Protein AF-A0A3D5DHG7-F1 (afdb_monomer_lite)

Sequence (143 aa):
MRRILDLNFSIIWFKSIFGIFLGLSGCVGVAPGITPITGFELERYLGKWYEIARLDHSFERGLENVTAEYSLRSDGGVTVVNKGYSRRDDDWKMVEGKAYFVSDENVAHLKVSFFGPFYGSYVIFELEQKGYDYAFVTSHKKS

pLDDT: mean 81.4, std 18.53, range [38.34, 98.25]

Structure (mmCIF, N/CA/C/O backbone):
data_AF-A0A3D5DHG7-F1
#
_entry.id   AF-A0A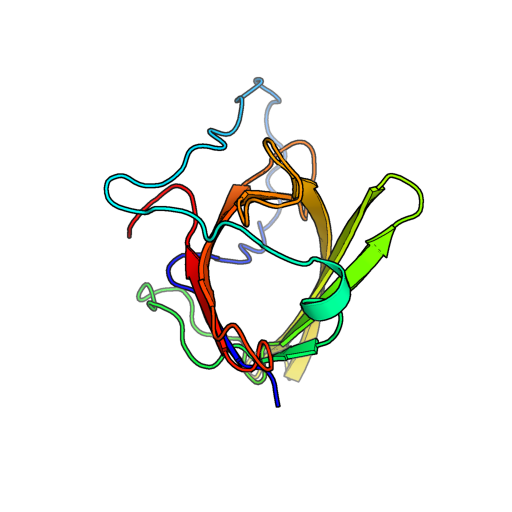3D5DHG7-F1
#
loop_
_atom_site.group_PDB
_atom_site.id
_atom_site.type_symbol
_atom_site.label_atom_id
_atom_site.label_alt_id
_atom_site.label_comp_id
_atom_site.label_asym_id
_atom_site.label_entity_id
_atom_site.label_seq_id
_atom_site.pdbx_PDB_ins_code
_atom_site.Cartn_x
_atom_site.Cartn_y
_atom_site.Cartn_z
_atom_site.occupancy
_atom_site.B_iso_or_equiv
_atom_site.auth_seq_id
_atom_site.auth_comp_id
_atom_site.auth_asym_id
_atom_site.auth_atom_id
_atom_site.pdbx_PDB_model_num
ATOM 1 N N . MET A 1 1 ? -12.334 -4.687 -11.237 1.00 75.12 1 MET A N 1
ATOM 2 C CA . MET A 1 1 ? -10.855 -4.549 -11.298 1.00 75.12 1 MET A CA 1
ATOM 3 C C . MET A 1 1 ? -10.495 -3.413 -10.369 1.00 75.12 1 MET A C 1
ATOM 5 O O . MET A 1 1 ? -11.015 -2.326 -10.596 1.00 75.12 1 MET A O 1
ATOM 9 N N . ARG A 1 2 ? -9.650 -3.672 -9.364 1.00 88.81 2 ARG A N 1
ATOM 10 C CA . ARG A 1 2 ? -9.343 -2.725 -8.284 1.00 88.81 2 ARG A CA 1
ATOM 11 C C . ARG A 1 2 ? -8.219 -1.765 -8.660 1.00 88.81 2 ARG A C 1
ATOM 13 O O . ARG A 1 2 ? -7.262 -2.175 -9.323 1.00 88.81 2 ARG A O 1
ATOM 20 N N . ARG A 1 3 ? -8.346 -0.495 -8.278 1.00 89.38 3 ARG A N 1
ATOM 21 C CA . ARG A 1 3 ? -7.505 0.609 -8.768 1.00 89.38 3 ARG A CA 1
ATOM 22 C C . ARG A 1 3 ? -7.024 1.499 -7.632 1.00 89.38 3 ARG A C 1
ATOM 24 O O . ARG A 1 3 ? -7.825 1.911 -6.805 1.00 89.38 3 ARG A O 1
ATOM 31 N N . ILE A 1 4 ? -5.742 1.826 -7.617 1.00 87.50 4 ILE A N 1
ATOM 32 C CA . ILE A 1 4 ? -5.162 2.747 -6.642 1.00 87.50 4 ILE A CA 1
ATOM 33 C C . ILE A 1 4 ? -4.647 4.004 -7.344 1.00 87.50 4 ILE A C 1
ATOM 35 O O . ILE A 1 4 ? -4.047 3.935 -8.422 1.00 87.50 4 ILE A O 1
ATOM 39 N N . LEU A 1 5 ? -4.930 5.152 -6.737 1.00 80.81 5 LEU A N 1
ATOM 40 C CA . LEU A 1 5 ? -4.324 6.439 -7.053 1.00 80.81 5 LEU A CA 1
ATOM 41 C C . LEU A 1 5 ? -3.385 6.787 -5.903 1.00 80.81 5 LEU A C 1
ATOM 43 O O . LEU A 1 5 ? -3.843 7.079 -4.796 1.00 80.81 5 LEU A O 1
ATOM 47 N N . ASP A 1 6 ? -2.082 6.696 -6.156 1.00 70.25 6 ASP A N 1
ATOM 48 C CA . ASP A 1 6 ? -1.064 6.909 -5.133 1.00 70.25 6 ASP A CA 1
ATOM 49 C C . ASP A 1 6 ? -0.444 8.296 -5.279 1.00 70.25 6 ASP A C 1
ATOM 51 O O . ASP A 1 6 ? 0.191 8.620 -6.279 1.00 70.25 6 ASP A O 1
ATOM 55 N N . LEU A 1 7 ? -0.646 9.150 -4.282 1.00 54.62 7 LEU A N 1
ATOM 56 C CA . LEU A 1 7 ? -0.202 10.533 -4.363 1.00 54.62 7 LEU A CA 1
ATOM 57 C C . LEU A 1 7 ? 1.280 10.721 -4.024 1.00 54.62 7 LEU A C 1
ATOM 59 O O . LEU A 1 7 ? 1.791 11.792 -4.325 1.00 54.62 7 LEU A O 1
ATOM 63 N N . ASN A 1 8 ? 1.972 9.765 -3.383 1.00 53.59 8 ASN A N 1
ATOM 64 C CA . ASN A 1 8 ? 3.303 10.037 -2.806 1.00 53.59 8 ASN A CA 1
ATOM 65 C C . ASN A 1 8 ? 4.229 8.815 -2.603 1.00 53.59 8 ASN A C 1
ATOM 67 O O . ASN A 1 8 ? 5.223 8.928 -1.875 1.00 53.59 8 ASN A O 1
ATOM 71 N N . PHE A 1 9 ? 3.936 7.642 -3.165 1.00 48.91 9 PHE A N 1
ATOM 72 C CA . PHE A 1 9 ? 4.722 6.434 -2.897 1.00 48.91 9 PHE A CA 1
ATOM 73 C C . PHE A 1 9 ? 5.769 6.143 -3.978 1.00 48.91 9 PHE A C 1
ATOM 75 O O . PHE A 1 9 ? 5.528 5.455 -4.966 1.00 48.91 9 PHE A O 1
ATOM 82 N N . SER A 1 10 ? 6.980 6.655 -3.765 1.00 44.59 10 SER A N 1
ATOM 83 C CA . SER A 1 10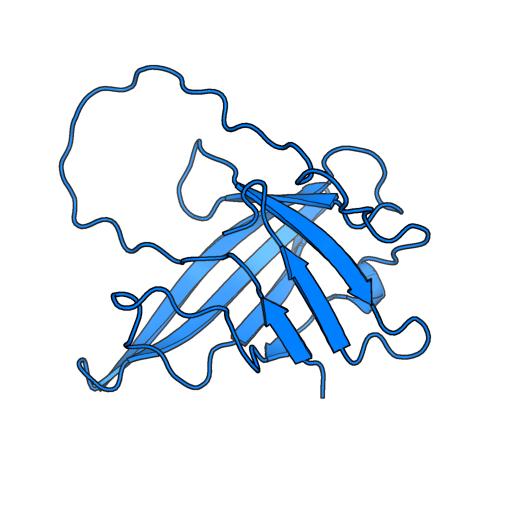 ? 8.122 6.361 -4.631 1.00 44.59 10 SER A CA 1
ATOM 84 C C . SER A 1 10 ? 8.849 5.098 -4.162 1.00 44.59 10 SER A C 1
ATOM 86 O O . SER A 1 10 ? 9.399 5.051 -3.057 1.00 44.59 10 SER A O 1
ATOM 88 N N . ILE A 1 11 ? 8.886 4.060 -5.007 1.00 50.00 11 ILE A N 1
ATOM 89 C CA . ILE A 1 11 ? 9.798 2.918 -4.837 1.00 50.00 11 ILE A CA 1
ATOM 90 C C . ILE A 1 11 ? 11.188 3.392 -5.275 1.00 50.00 11 ILE A C 1
ATOM 92 O O . ILE A 1 11 ? 11.613 3.199 -6.416 1.00 50.00 11 ILE A O 1
ATOM 96 N N . ILE A 1 12 ? 11.895 4.067 -4.370 1.00 45.44 12 ILE A N 1
ATOM 97 C CA . ILE A 1 12 ? 13.263 4.519 -4.618 1.00 45.44 12 ILE A CA 1
ATOM 98 C C . ILE A 1 12 ? 14.181 3.294 -4.559 1.00 45.44 12 ILE A C 1
ATOM 100 O O . ILE A 1 12 ? 14.506 2.787 -3.485 1.00 45.44 12 ILE A O 1
ATOM 104 N N . TRP A 1 13 ? 14.635 2.825 -5.721 1.00 49.34 13 TRP A N 1
ATOM 105 C CA . TRP A 1 13 ? 15.738 1.870 -5.816 1.00 49.34 13 TRP A CA 1
ATOM 106 C C . TRP A 1 13 ? 17.036 2.584 -5.431 1.00 49.34 13 TRP A C 1
ATOM 108 O O . TRP A 1 13 ? 17.681 3.223 -6.265 1.00 49.34 13 TRP A O 1
ATOM 118 N N . PHE A 1 14 ? 17.408 2.527 -4.152 1.00 43.91 14 PHE A N 1
ATOM 119 C CA . PHE A 1 14 ? 18.671 3.090 -3.682 1.00 43.91 14 PHE A CA 1
ATOM 120 C C . PHE A 1 14 ? 19.834 2.362 -4.374 1.00 43.91 14 PHE A C 1
ATOM 122 O O . PHE A 1 14 ? 20.074 1.179 -4.139 1.00 43.91 14 PHE A O 1
ATOM 129 N N . LYS A 1 15 ? 20.576 3.068 -5.236 1.00 38.34 15 LYS A N 1
ATOM 130 C CA . LYS A 1 15 ? 21.907 2.618 -5.656 1.00 38.34 15 LYS A CA 1
ATOM 131 C C . LYS A 1 15 ? 22.799 2.656 -4.415 1.00 38.34 15 LYS A C 1
ATOM 133 O O . LYS A 1 15 ? 22.970 3.719 -3.825 1.00 38.34 15 LYS A O 1
ATOM 138 N N . SER A 1 16 ? 23.305 1.496 -4.002 1.00 43.78 16 SER A N 1
ATOM 139 C CA . SER A 1 16 ? 24.123 1.302 -2.803 1.00 43.78 16 SER A CA 1
ATOM 140 C C . SER A 1 16 ? 25.184 2.385 -2.609 1.00 43.78 16 SER A C 1
ATOM 142 O O . SER A 1 16 ? 26.103 2.492 -3.416 1.00 43.78 16 SER A O 1
ATOM 144 N N . ILE A 1 17 ? 25.116 3.097 -1.483 1.00 47.50 17 ILE A N 1
ATOM 145 C CA . ILE A 1 17 ? 26.294 3.651 -0.812 1.00 47.50 17 ILE A CA 1
ATOM 146 C C . ILE A 1 17 ? 26.157 3.310 0.674 1.00 47.50 17 ILE A C 1
ATOM 148 O O . ILE A 1 17 ? 25.214 3.713 1.349 1.00 47.50 17 ILE A O 1
ATOM 152 N N . PHE A 1 18 ? 27.091 2.487 1.143 1.00 50.25 18 PHE A N 1
ATOM 153 C CA . PHE A 1 18 ? 27.235 2.024 2.517 1.00 50.25 18 PHE A CA 1
ATOM 154 C C . PHE A 1 18 ? 27.673 3.207 3.396 1.00 50.25 18 PHE A C 1
ATOM 156 O O . PHE A 1 18 ? 28.733 3.780 3.148 1.00 50.25 18 PHE A O 1
ATOM 163 N N . GLY A 1 19 ? 26.885 3.602 4.402 1.00 45.34 19 GLY A N 1
ATOM 164 C CA . GLY A 1 19 ? 27.267 4.733 5.253 1.00 45.34 19 GLY A CA 1
ATOM 165 C C . GLY A 1 19 ? 26.331 5.027 6.423 1.00 45.34 19 GLY A C 1
ATOM 166 O O . GLY A 1 19 ? 25.323 5.693 6.251 1.00 45.34 19 GLY A O 1
ATOM 167 N N . ILE A 1 20 ? 26.759 4.578 7.608 1.00 44.28 20 ILE A N 1
ATOM 168 C CA . ILE A 1 20 ? 26.440 5.066 8.963 1.00 44.28 20 ILE A CA 1
ATOM 169 C C . ILE A 1 20 ? 24.964 5.001 9.405 1.00 44.28 20 ILE A C 1
ATOM 171 O O . ILE A 1 20 ? 24.106 5.806 9.057 1.00 44.28 20 ILE A O 1
ATOM 175 N N . PHE A 1 21 ? 24.724 4.038 10.297 1.00 49.19 21 PHE A N 1
ATOM 176 C CA . PHE A 1 21 ? 23.496 3.821 11.053 1.00 49.19 21 PHE A CA 1
ATOM 177 C C . PHE A 1 21 ? 23.398 4.859 12.186 1.00 49.19 21 PHE A C 1
ATOM 179 O O . PHE A 1 21 ? 24.004 4.704 13.244 1.00 49.19 21 PHE A O 1
ATOM 186 N N . LEU A 1 22 ? 22.637 5.929 11.963 1.00 43.50 22 LEU A N 1
ATOM 187 C CA . LEU A 1 22 ? 22.120 6.805 13.015 1.00 43.50 22 LEU A CA 1
ATOM 188 C C . LEU A 1 22 ? 20.598 6.669 12.995 1.00 43.50 22 LEU A C 1
ATOM 190 O O . LEU A 1 22 ? 19.962 6.894 11.967 1.00 43.50 22 LEU A O 1
ATOM 194 N N . GLY A 1 23 ? 20.038 6.208 14.116 1.00 50.28 23 GLY A N 1
ATOM 195 C CA . GLY A 1 23 ? 18.621 5.896 14.268 1.00 50.28 23 GLY A CA 1
ATOM 196 C C . GLY A 1 23 ? 17.738 7.100 13.960 1.00 50.28 23 GLY A C 1
ATOM 197 O O . GLY A 1 23 ? 17.604 8.008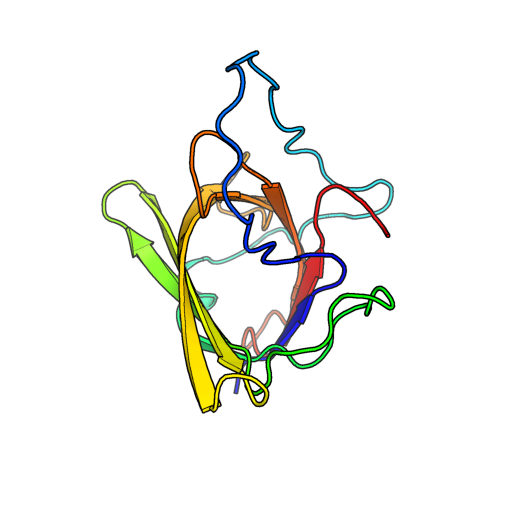 14.775 1.00 50.28 23 GLY A O 1
ATOM 198 N N . LEU A 1 24 ? 17.120 7.084 12.782 1.00 43.22 24 LEU A N 1
ATOM 199 C CA . LEU A 1 24 ? 16.061 8.004 12.402 1.00 43.22 24 LEU A CA 1
ATOM 200 C C . LEU A 1 24 ? 14.740 7.255 12.549 1.00 43.22 24 LEU A C 1
ATOM 202 O O . LEU A 1 24 ? 14.390 6.414 11.720 1.00 43.22 24 LEU A O 1
ATOM 206 N N . SER A 1 25 ? 14.014 7.550 13.626 1.00 45.56 25 SER A N 1
ATOM 207 C CA . SER A 1 25 ? 12.603 7.195 13.744 1.00 45.56 25 SER A CA 1
ATOM 208 C C . SER A 1 25 ? 11.859 7.806 12.556 1.00 45.56 25 SER A C 1
ATOM 210 O O . SER A 1 25 ? 11.701 9.023 12.474 1.00 45.56 25 SER A O 1
ATOM 212 N N . GLY A 1 26 ? 11.438 6.969 11.605 1.00 55.38 26 GLY A N 1
ATOM 213 C CA . GLY A 1 26 ? 10.572 7.396 10.511 1.00 55.38 26 GLY A CA 1
ATOM 214 C C . GLY A 1 26 ? 9.265 7.941 11.084 1.00 55.38 26 GLY A C 1
ATOM 215 O O . GLY A 1 26 ? 8.624 7.283 11.902 1.00 55.38 26 GLY A O 1
ATOM 216 N N . CYS A 1 27 ? 8.882 9.158 10.697 1.00 63.59 27 CYS A N 1
ATOM 217 C CA . CYS A 1 27 ? 7.617 9.740 11.125 1.00 63.59 27 CYS A CA 1
ATOM 218 C C . CYS A 1 27 ? 6.461 8.999 10.435 1.00 63.59 27 CYS A C 1
ATOM 220 O O . CYS A 1 27 ? 6.204 9.192 9.247 1.00 63.59 27 CYS A O 1
ATOM 222 N N . VAL A 1 28 ? 5.761 8.145 11.182 1.00 76.06 28 VAL A N 1
ATOM 223 C CA . VAL A 1 28 ? 4.563 7.420 10.727 1.00 76.06 28 VAL A CA 1
ATOM 224 C C . VAL A 1 28 ? 3.302 8.263 10.986 1.00 76.06 28 VAL A C 1
ATOM 226 O O . VAL A 1 28 ? 2.300 7.795 11.518 1.00 76.06 28 VAL A O 1
ATOM 229 N N . GLY A 1 29 ? 3.363 9.559 10.680 1.00 79.81 29 GLY A N 1
ATOM 230 C CA . GLY A 1 29 ? 2.232 10.468 10.858 1.00 79.81 29 GLY A CA 1
ATOM 231 C C . GLY A 1 29 ? 1.291 10.467 9.653 1.00 79.81 29 GLY A C 1
ATOM 232 O O . GLY A 1 29 ? 1.664 10.065 8.547 1.00 79.81 29 GLY A O 1
ATOM 233 N N . VAL A 1 30 ? 0.091 11.003 9.843 1.00 82.81 30 VAL A N 1
ATOM 234 C CA . VAL A 1 30 ? -0.827 11.347 8.748 1.00 82.81 30 VAL A CA 1
ATOM 235 C C . VAL A 1 30 ? -0.500 12.759 8.250 1.00 82.81 30 VAL A C 1
ATOM 237 O O . VAL A 1 30 ? -0.126 13.623 9.044 1.00 82.81 30 VAL A O 1
ATOM 240 N N . ALA A 1 31 ? -0.593 12.998 6.941 1.00 82.00 31 ALA A N 1
ATOM 241 C CA . ALA A 1 31 ? -0.370 14.328 6.379 1.00 82.00 31 ALA A CA 1
ATOM 242 C C . ALA A 1 31 ? -1.449 15.329 6.866 1.00 82.00 31 ALA A C 1
ATOM 244 O O . ALA A 1 31 ? -2.613 14.946 7.012 1.00 82.00 31 ALA A O 1
ATOM 245 N N . PRO A 1 32 ? -1.118 16.617 7.091 1.00 81.75 32 PRO A N 1
ATOM 246 C CA . PRO A 1 32 ? -2.099 17.613 7.519 1.00 81.75 32 PRO A CA 1
ATOM 247 C C . PRO A 1 32 ? -3.298 17.716 6.564 1.00 81.75 32 PRO A C 1
ATOM 249 O O . PRO A 1 32 ? -3.131 17.847 5.349 1.00 81.75 32 PRO A O 1
ATOM 252 N N . GLY A 1 33 ? -4.509 17.686 7.126 1.00 85.88 33 GLY A N 1
ATOM 253 C CA . GLY A 1 33 ? -5.761 17.755 6.364 1.00 85.88 33 GLY A CA 1
ATOM 254 C C . GLY A 1 33 ? -6.185 16.443 5.696 1.00 85.88 33 GLY A C 1
ATOM 255 O O . GLY A 1 33 ? -7.137 16.456 4.925 1.00 85.88 33 GLY A O 1
ATOM 256 N N . ILE A 1 34 ? -5.498 15.331 5.977 1.00 89.38 34 ILE A N 1
ATOM 257 C CA . ILE A 1 34 ? -5.899 13.988 5.551 1.00 89.38 34 ILE A CA 1
ATOM 258 C C . ILE A 1 34 ? -6.506 13.239 6.738 1.00 89.38 34 ILE A C 1
ATOM 260 O O . ILE A 1 34 ? -5.974 13.275 7.849 1.00 89.38 34 ILE A O 1
ATOM 264 N N . THR A 1 35 ? -7.608 12.535 6.493 1.00 93.19 35 THR A N 1
ATOM 265 C CA . THR A 1 35 ? -8.253 11.654 7.469 1.00 93.19 35 THR A CA 1
ATOM 266 C C . THR A 1 35 ? -8.281 10.237 6.900 1.00 93.19 35 THR A C 1
ATOM 268 O O . THR A 1 35 ? -8.821 10.054 5.811 1.00 93.19 35 THR A O 1
ATOM 271 N N . PRO A 1 36 ? -7.691 9.241 7.585 1.00 95.00 36 PRO A N 1
ATOM 272 C CA . PRO A 1 36 ? -7.785 7.854 7.149 1.00 95.00 36 PRO A CA 1
ATOM 273 C C . PRO A 1 36 ? -9.234 7.360 7.186 1.00 95.00 36 PRO A C 1
ATOM 275 O O . PRO A 1 36 ? -10.016 7.764 8.050 1.00 95.00 36 PRO A O 1
ATOM 278 N N . ILE A 1 37 ? -9.575 6.442 6.285 1.00 96.56 37 ILE A N 1
ATOM 279 C CA . ILE A 1 37 ? -10.868 5.756 6.303 1.00 96.56 37 ILE A CA 1
ATOM 280 C C . ILE A 1 37 ? -11.020 4.959 7.605 1.00 96.56 37 ILE A C 1
ATOM 282 O O . ILE A 1 37 ? -10.101 4.260 8.027 1.00 96.56 37 ILE A O 1
ATOM 286 N N . THR A 1 38 ? -12.198 5.060 8.220 1.00 96.19 38 THR A N 1
ATOM 287 C CA . THR A 1 38 ? -12.625 4.234 9.360 1.00 96.19 38 THR A CA 1
ATOM 288 C C . THR A 1 38 ? -13.625 3.177 8.887 1.00 96.19 38 THR A C 1
ATOM 290 O O . THR A 1 38 ? -14.238 3.341 7.831 1.00 96.19 38 THR A O 1
ATOM 293 N N . GLY A 1 39 ? -13.779 2.085 9.641 1.00 95.62 39 GLY A N 1
ATOM 294 C CA . GLY A 1 39 ? -14.558 0.926 9.186 1.00 95.62 39 GLY A CA 1
ATOM 295 C C . GLY A 1 39 ? -13.863 0.153 8.061 1.00 95.62 39 GLY A C 1
ATOM 296 O O . GLY A 1 39 ? -14.521 -0.468 7.232 1.00 95.62 39 GLY A O 1
ATOM 297 N N . PHE A 1 40 ? -12.533 0.237 8.002 1.00 97.31 40 PHE A N 1
ATOM 298 C CA . PHE A 1 40 ? -11.715 -0.494 7.049 1.00 97.31 40 PHE A CA 1
ATOM 299 C C . PHE A 1 40 ? -11.754 -1.998 7.336 1.00 97.31 40 PHE A C 1
ATOM 301 O O . PHE A 1 40 ? -11.606 -2.430 8.476 1.00 97.31 40 PHE A O 1
ATOM 308 N N . GLU A 1 41 ? -11.923 -2.795 6.286 1.00 97.12 41 GLU A N 1
ATOM 309 C CA . GLU A 1 41 ? -11.947 -4.252 6.354 1.00 97.12 41 GLU A CA 1
ATOM 310 C C . GLU A 1 41 ? -10.780 -4.812 5.538 1.00 97.12 41 GLU A C 1
ATOM 312 O O . GLU A 1 41 ? -10.856 -4.913 4.309 1.00 97.12 41 GLU A O 1
ATOM 317 N N . LEU A 1 42 ? -9.691 -5.190 6.219 1.00 96.50 42 LEU A N 1
ATOM 318 C CA . LEU A 1 42 ? -8.460 -5.645 5.566 1.00 96.50 42 LEU A CA 1
ATOM 319 C C . LEU A 1 42 ? -8.707 -6.772 4.556 1.00 96.50 42 LEU A C 1
ATOM 321 O O . LEU A 1 42 ? -8.214 -6.699 3.433 1.00 96.50 42 LEU A O 1
ATOM 325 N N . GLU A 1 43 ? -9.500 -7.777 4.927 1.00 96.38 43 GLU A N 1
ATOM 326 C CA . GLU A 1 43 ? -9.815 -8.938 4.081 1.00 96.38 43 GLU A CA 1
ATOM 327 C C . GLU A 1 43 ? -10.380 -8.535 2.712 1.00 96.38 43 GLU A C 1
ATOM 329 O O . GLU A 1 43 ? -10.063 -9.133 1.684 1.00 96.38 43 GLU A O 1
ATOM 334 N N . ARG A 1 44 ? -11.177 -7.461 2.672 1.00 97.38 44 ARG A N 1
ATOM 335 C CA . ARG A 1 44 ? -11.766 -6.937 1.434 1.00 97.38 44 ARG A CA 1
ATOM 336 C C . ARG A 1 44 ? -10.772 -6.131 0.608 1.00 97.38 44 ARG A C 1
ATOM 338 O O . ARG A 1 44 ? -11.039 -5.902 -0.571 1.00 97.38 44 ARG A O 1
ATOM 345 N N . TYR A 1 45 ? -9.669 -5.688 1.206 1.00 97.19 45 TYR A N 1
ATOM 346 C CA . TYR A 1 45 ? -8.591 -4.939 0.561 1.00 97.19 45 TYR A CA 1
ATOM 347 C C . TYR A 1 45 ? -7.474 -5.841 0.014 1.00 97.19 45 TYR A C 1
ATOM 349 O O . TYR A 1 45 ? -6.698 -5.401 -0.837 1.00 97.19 45 TYR A O 1
ATOM 357 N N . LEU A 1 46 ? -7.397 -7.101 0.457 1.00 97.44 46 LEU A N 1
ATOM 358 C CA . LEU A 1 46 ? -6.418 -8.070 -0.034 1.00 97.44 46 LEU A CA 1
ATOM 359 C C . LEU A 1 46 ? -6.534 -8.316 -1.549 1.00 97.44 46 LEU A C 1
ATOM 361 O O . LEU A 1 46 ? -7.560 -8.074 -2.192 1.00 97.44 46 LEU A O 1
ATOM 365 N N . GLY A 1 47 ? -5.454 -8.844 -2.122 1.00 97.69 47 GLY A N 1
ATOM 366 C CA . GLY A 1 47 ? -5.333 -9.131 -3.544 1.00 97.69 47 GLY A CA 1
ATOM 367 C C . GLY A 1 47 ? -4.676 -7.999 -4.329 1.00 97.69 47 GLY A C 1
ATOM 368 O O . GLY A 1 47 ? -3.911 -7.197 -3.793 1.00 97.69 47 GLY A O 1
ATOM 369 N N . LYS A 1 48 ? -4.926 -7.984 -5.640 1.00 97.12 48 LYS A N 1
ATOM 370 C CA . LYS A 1 48 ? -4.188 -7.166 -6.607 1.00 97.12 48 LYS A CA 1
ATOM 371 C C . LYS A 1 48 ? -4.874 -5.840 -6.911 1.00 97.12 48 LYS A C 1
ATOM 373 O O . LYS A 1 48 ? -6.032 -5.809 -7.330 1.00 97.12 48 LYS A O 1
ATOM 378 N N . TRP A 1 49 ? -4.095 -4.773 -6.810 1.00 96.44 49 TRP A N 1
ATOM 379 C CA . TRP A 1 49 ? -4.452 -3.406 -7.152 1.00 96.44 49 TRP A CA 1
ATOM 380 C C . TRP A 1 49 ? -3.576 -2.904 -8.290 1.00 96.44 49 TRP A C 1
ATOM 382 O O . TRP A 1 49 ? -2.379 -3.186 -8.338 1.00 96.44 49 TRP A O 1
ATOM 392 N N . TYR A 1 50 ? -4.182 -2.160 -9.208 1.00 93.06 50 TYR A N 1
ATOM 393 C CA . TYR A 1 50 ? -3.485 -1.535 -10.327 1.00 93.06 50 TYR A CA 1
ATOM 394 C C . TYR A 1 50 ? -3.301 -0.052 -10.051 1.00 93.06 50 TYR A C 1
ATOM 396 O O . TYR A 1 50 ? -4.277 0.639 -9.755 1.00 93.06 50 TYR A O 1
ATOM 404 N N . GLU A 1 51 ? -2.072 0.432 -10.172 1.00 89.25 51 GLU A N 1
ATOM 405 C CA . GLU A 1 51 ? -1.777 1.857 -10.061 1.00 89.25 51 GLU A CA 1
ATOM 406 C C . GLU A 1 51 ? -2.235 2.557 -11.343 1.00 89.25 51 GLU A C 1
ATOM 408 O O . GLU A 1 51 ? -1.772 2.239 -12.439 1.00 89.25 51 GLU A O 1
ATOM 413 N N . ILE A 1 52 ? -3.203 3.466 -11.218 1.00 85.12 52 ILE A N 1
ATOM 414 C CA . ILE A 1 52 ? -3.794 4.159 -12.373 1.00 85.12 52 ILE A CA 1
ATOM 415 C C . ILE A 1 52 ? -3.155 5.523 -12.600 1.00 85.12 52 ILE A C 1
ATOM 417 O O . ILE A 1 52 ? -3.038 5.958 -13.744 1.00 85.12 52 ILE A O 1
ATOM 421 N N . ALA A 1 53 ? -2.740 6.195 -11.530 1.00 75.12 53 ALA A N 1
ATOM 422 C CA . ALA A 1 53 ? -1.953 7.412 -11.619 1.00 75.12 53 ALA A CA 1
ATOM 423 C C . ALA A 1 53 ? -1.186 7.652 -10.321 1.00 75.12 53 ALA A C 1
ATOM 425 O O . ALA A 1 53 ? -1.585 7.194 -9.245 1.00 75.12 53 ALA A O 1
ATOM 426 N N . ARG A 1 54 ? -0.130 8.447 -10.463 1.00 73.31 54 ARG A N 1
ATOM 427 C CA . ARG A 1 54 ? 0.650 9.025 -9.378 1.00 73.31 54 ARG A CA 1
ATOM 428 C C . ARG A 1 54 ? 0.940 10.489 -9.667 1.00 73.31 54 ARG A C 1
ATOM 430 O O . ARG A 1 54 ? 0.975 10.887 -10.834 1.00 73.31 54 ARG A O 1
ATOM 437 N N . LEU A 1 55 ? 1.138 11.292 -8.624 1.00 62.78 55 LEU A N 1
ATOM 438 C CA . LEU A 1 55 ? 1.669 12.644 -8.794 1.00 62.78 55 LEU A CA 1
ATOM 439 C C . LEU A 1 55 ? 3.149 12.519 -9.173 1.00 62.78 55 LEU A C 1
ATOM 441 O O . LEU A 1 55 ? 4.008 12.321 -8.321 1.00 62.78 55 LEU A O 1
ATOM 445 N N . ASP A 1 56 ? 3.423 12.556 -10.478 1.00 53.78 56 ASP A N 1
ATOM 446 C CA . ASP A 1 56 ? 4.773 12.457 -11.028 1.00 53.78 56 ASP A CA 1
ATOM 447 C C . ASP A 1 56 ? 5.635 13.628 -10.528 1.00 53.78 56 ASP A C 1
ATOM 449 O O . ASP A 1 56 ? 5.438 14.782 -10.921 1.00 53.78 56 ASP A O 1
ATOM 453 N N . HIS A 1 57 ? 6.677 13.326 -9.751 1.00 52.06 57 HIS A N 1
ATOM 454 C CA . HIS A 1 57 ? 7.850 14.194 -9.726 1.00 52.06 57 HIS A CA 1
ATOM 455 C C . HIS A 1 57 ? 8.628 13.977 -11.021 1.00 52.06 57 HIS A C 1
ATOM 457 O O . HIS A 1 57 ? 8.797 12.854 -11.497 1.00 52.06 57 HIS A O 1
ATOM 463 N N . SER A 1 58 ? 9.140 15.060 -11.605 1.00 42.31 58 SER A N 1
ATOM 464 C CA . SER A 1 58 ? 9.748 15.121 -12.947 1.00 42.31 58 SER A CA 1
ATOM 465 C C . SER A 1 58 ? 10.942 14.174 -13.199 1.00 42.31 58 SER A C 1
ATOM 467 O O . SER A 1 58 ? 11.423 14.078 -14.333 1.00 42.31 58 SER A O 1
ATOM 469 N N . PHE A 1 59 ? 11.379 13.427 -12.180 1.00 42.84 59 PHE A N 1
ATOM 470 C CA . PHE A 1 59 ? 12.493 12.482 -12.192 1.00 42.84 59 PHE A CA 1
ATOM 471 C C . PHE A 1 59 ? 12.082 10.992 -12.110 1.00 42.84 59 PHE A C 1
ATOM 473 O O . PHE A 1 59 ? 12.954 10.133 -12.216 1.00 42.84 59 PHE A O 1
ATOM 480 N N . GLU A 1 60 ? 10.793 10.648 -11.976 1.00 47.19 60 GLU A N 1
ATOM 481 C CA . GLU A 1 60 ? 10.335 9.293 -11.583 1.00 47.19 60 GLU A CA 1
ATOM 482 C C . GLU A 1 60 ? 9.766 8.422 -12.722 1.00 47.19 60 GLU A C 1
ATOM 484 O O . GLU A 1 60 ? 8.982 7.493 -12.511 1.00 47.19 60 GLU A O 1
ATOM 489 N N . ARG A 1 61 ? 10.177 8.671 -13.967 1.00 57.97 61 ARG A N 1
ATOM 490 C CA . ARG A 1 61 ? 9.721 7.882 -15.123 1.00 57.97 61 ARG A CA 1
ATOM 491 C C . ARG A 1 61 ? 10.451 6.542 -15.216 1.00 57.97 61 ARG A C 1
ATOM 493 O O . ARG A 1 61 ? 11.681 6.515 -15.239 1.00 57.97 61 ARG A O 1
ATOM 500 N N . GLY A 1 62 ? 9.713 5.441 -15.378 1.00 69.62 62 GLY A N 1
ATOM 501 C CA . GLY A 1 62 ? 10.337 4.212 -15.881 1.00 69.62 62 GLY A CA 1
ATOM 502 C C . GLY A 1 62 ? 9.545 2.914 -15.776 1.00 69.62 62 GLY A C 1
ATOM 503 O O . GLY A 1 62 ? 9.855 2.003 -16.538 1.00 69.62 62 GLY A O 1
ATOM 504 N N . LEU A 1 63 ? 8.556 2.817 -14.879 1.00 78.31 63 LEU A N 1
ATOM 505 C CA . LEU A 1 63 ? 7.756 1.600 -14.714 1.00 78.31 63 LEU A CA 1
ATOM 506 C C . LEU A 1 63 ? 6.342 1.773 -15.267 1.00 78.31 63 LEU A C 1
ATOM 508 O O . LEU A 1 63 ? 5.670 2.757 -14.974 1.00 78.31 63 LEU A O 1
ATOM 512 N N . GLU A 1 64 ? 5.902 0.785 -16.036 1.00 84.75 64 GLU A N 1
ATOM 513 C CA . GLU A 1 64 ? 4.543 0.653 -16.556 1.00 84.75 64 GLU A CA 1
ATOM 514 C C . GLU A 1 64 ? 3.868 -0.587 -15.970 1.00 84.75 64 GLU A C 1
ATOM 516 O O . GLU A 1 64 ? 4.536 -1.478 -15.441 1.00 84.75 64 GLU A O 1
ATOM 521 N N . ASN A 1 65 ? 2.540 -0.672 -16.096 1.00 86.62 65 ASN A N 1
ATOM 522 C CA . ASN A 1 65 ? 1.750 -1.804 -15.598 1.00 86.62 65 ASN A CA 1
ATOM 523 C C . ASN A 1 65 ? 2.029 -2.096 -14.115 1.00 86.62 65 ASN A C 1
ATOM 525 O O . ASN A 1 65 ? 2.212 -3.250 -13.722 1.00 86.62 65 ASN A O 1
ATOM 529 N N . VAL A 1 66 ? 2.117 -1.028 -13.317 1.00 89.50 66 VAL A N 1
ATOM 530 C CA . VAL A 1 66 ? 2.448 -1.120 -11.898 1.00 89.50 66 VAL A CA 1
ATOM 531 C C . VAL A 1 66 ? 1.268 -1.718 -11.135 1.00 89.50 66 VAL A C 1
ATOM 533 O O . VAL A 1 66 ? 0.117 -1.297 -11.282 1.00 89.50 66 VAL A O 1
ATOM 536 N N . THR A 1 67 ? 1.562 -2.728 -10.324 1.00 92.62 67 THR A N 1
ATOM 537 C CA . THR A 1 67 ? 0.597 -3.398 -9.455 1.00 92.62 67 THR A CA 1
ATOM 538 C C . THR A 1 67 ? 1.141 -3.526 -8.046 1.00 92.62 67 THR A C 1
ATOM 540 O O . THR A 1 67 ? 2.330 -3.804 -7.883 1.00 92.62 67 THR A O 1
ATOM 543 N N . ALA A 1 68 ? 0.246 -3.443 -7.068 1.00 94.81 68 ALA A N 1
ATOM 544 C CA . ALA A 1 68 ? 0.493 -3.815 -5.684 1.00 94.81 68 ALA A CA 1
ATOM 545 C C . ALA A 1 68 ? -0.388 -5.016 -5.324 1.00 94.81 68 ALA A C 1
ATOM 547 O O . ALA A 1 68 ? -1.593 -5.003 -5.579 1.00 94.81 68 ALA A O 1
ATOM 548 N N . GLU A 1 69 ? 0.197 -6.068 -4.763 1.00 96.94 69 GLU A N 1
ATOM 549 C CA . GLU A 1 69 ? -0.531 -7.252 -4.313 1.00 96.94 69 GLU A CA 1
ATOM 550 C C . GLU A 1 69 ? -0.378 -7.428 -2.804 1.00 96.94 69 GLU A C 1
ATOM 552 O O . GLU A 1 69 ? 0.738 -7.465 -2.280 1.00 96.94 69 GLU A O 1
ATOM 557 N N . TYR A 1 70 ? -1.517 -7.503 -2.116 1.00 97.62 70 TYR A N 1
ATOM 558 C CA . TYR A 1 70 ? -1.605 -7.566 -0.662 1.00 97.62 70 TYR A CA 1
ATOM 559 C C . TYR A 1 70 ? -2.046 -8.955 -0.210 1.00 97.62 70 TYR A C 1
ATOM 561 O O . TYR A 1 70 ? -3.044 -9.485 -0.702 1.00 97.62 70 TYR A O 1
ATOM 569 N N . SER A 1 71 ? -1.335 -9.533 0.756 1.00 98.25 71 SER A N 1
ATOM 570 C CA . SER A 1 71 ? -1.702 -10.816 1.368 1.00 98.25 71 SER A CA 1
ATOM 571 C C . SER A 1 71 ? -1.504 -10.793 2.880 1.00 98.25 71 SER A C 1
ATOM 573 O O . SER A 1 71 ? -0.596 -10.132 3.386 1.00 98.25 71 SER A O 1
ATOM 575 N N . LEU A 1 72 ? -2.373 -11.500 3.603 1.00 97.69 72 LEU A N 1
ATOM 576 C CA . LEU A 1 72 ? -2.299 -11.600 5.057 1.00 97.69 72 LEU A CA 1
ATOM 577 C C . LEU A 1 72 ? -1.073 -12.418 5.480 1.00 97.69 72 LEU A C 1
ATOM 579 O O . LEU A 1 72 ? -0.735 -13.430 4.861 1.00 97.69 72 LEU A O 1
ATOM 583 N N . ARG A 1 73 ? -0.422 -11.997 6.563 1.00 96.81 73 ARG A N 1
ATOM 584 C CA . ARG A 1 73 ? 0.694 -12.713 7.182 1.00 96.81 73 ARG A CA 1
ATOM 585 C C . ARG A 1 73 ? 0.264 -13.357 8.493 1.00 96.81 73 ARG A C 1
ATOM 587 O O . ARG A 1 73 ? -0.595 -12.851 9.205 1.00 96.81 73 ARG A O 1
ATOM 594 N N . SER A 1 74 ? 0.950 -14.432 8.870 1.00 93.81 74 SER A N 1
ATOM 595 C CA . SER A 1 74 ? 0.720 -15.130 10.142 1.00 93.81 74 SER A CA 1
ATOM 596 C C . SER A 1 74 ? 1.044 -14.292 11.386 1.00 93.81 74 SER A C 1
ATOM 598 O O . SER A 1 74 ? 0.637 -14.656 12.481 1.00 93.81 74 SER A O 1
ATOM 600 N N . ASP A 1 75 ? 1.804 -13.203 11.235 1.00 92.06 75 ASP A N 1
ATOM 601 C CA . ASP A 1 75 ? 2.162 -12.273 12.313 1.00 92.06 75 ASP A CA 1
ATOM 602 C C . ASP A 1 75 ? 1.165 -11.110 12.472 1.00 92.06 75 ASP A C 1
ATOM 604 O O . ASP A 1 75 ? 1.457 -10.160 13.195 1.00 92.06 75 ASP A O 1
ATOM 608 N N . GLY A 1 76 ? 0.019 -11.158 11.781 1.00 89.88 76 GLY A N 1
ATOM 609 C CA . GLY A 1 76 ? -0.982 -10.085 11.770 1.00 89.88 76 GLY A CA 1
ATOM 610 C C . GLY A 1 76 ? -0.620 -8.899 10.867 1.00 89.88 76 GLY A C 1
ATOM 611 O O . GLY A 1 76 ? -1.367 -7.929 10.789 1.00 89.88 76 GLY A O 1
ATOM 612 N N . GLY A 1 77 ? 0.524 -8.950 10.177 1.00 95.44 77 GLY A N 1
ATOM 613 C CA . GLY A 1 77 ? 0.893 -7.968 9.163 1.00 95.44 77 GLY A CA 1
ATOM 614 C C . GLY A 1 77 ? 0.315 -8.278 7.781 1.00 95.44 77 GLY A C 1
ATOM 615 O O . GLY A 1 77 ? -0.371 -9.274 7.554 1.00 95.44 77 GLY A O 1
ATOM 616 N N . VAL A 1 78 ? 0.681 -7.441 6.815 1.00 98.06 78 VAL A N 1
ATOM 617 C CA . VAL A 1 78 ? 0.340 -7.607 5.398 1.00 98.06 78 VAL A CA 1
ATOM 618 C C . VAL A 1 78 ? 1.625 -7.666 4.583 1.00 98.06 78 VAL A C 1
ATOM 620 O O . VAL A 1 78 ? 2.486 -6.799 4.713 1.00 98.06 78 VAL A O 1
ATOM 623 N N . THR A 1 79 ? 1.780 -8.680 3.740 1.00 97.62 79 THR A N 1
ATOM 624 C CA . THR A 1 79 ? 2.827 -8.700 2.714 1.00 97.62 79 THR A CA 1
ATOM 625 C C . THR A 1 79 ? 2.389 -7.801 1.564 1.00 97.62 79 THR A C 1
ATOM 627 O O . THR A 1 79 ? 1.253 -7.900 1.101 1.00 97.62 79 THR A O 1
ATOM 630 N N . VAL A 1 80 ? 3.291 -6.934 1.105 1.00 96.56 80 VAL A N 1
ATOM 631 C CA . VAL A 1 80 ? 3.073 -5.999 -0.004 1.00 96.56 80 VAL A CA 1
ATOM 632 C C . VAL A 1 80 ? 4.054 -6.332 -1.117 1.00 96.56 80 VAL A C 1
ATOM 634 O O . VAL A 1 80 ? 5.257 -6.148 -0.944 1.00 96.56 80 VAL A O 1
ATOM 637 N N . VAL A 1 81 ? 3.562 -6.788 -2.265 1.00 95.19 81 VAL A N 1
ATOM 638 C CA . VAL A 1 81 ? 4.400 -7.042 -3.444 1.00 95.19 81 VAL A CA 1
ATOM 639 C C . VAL A 1 81 ? 4.098 -6.001 -4.506 1.00 95.19 81 VAL A C 1
ATOM 641 O O . VAL A 1 81 ? 3.029 -6.020 -5.112 1.00 95.19 81 VAL A O 1
ATOM 644 N N . ASN A 1 82 ? 5.056 -5.115 -4.761 1.00 91.12 82 ASN A N 1
ATOM 645 C CA . ASN A 1 82 ? 4.978 -4.167 -5.864 1.00 91.12 82 ASN A CA 1
ATOM 646 C C . ASN A 1 82 ? 5.715 -4.721 -7.080 1.00 91.12 82 ASN A C 1
ATOM 648 O O . ASN A 1 82 ? 6.858 -5.168 -6.974 1.00 91.12 82 ASN A O 1
ATOM 652 N N . LYS A 1 83 ? 5.076 -4.663 -8.247 1.00 90.38 83 LYS A N 1
ATOM 653 C CA . LYS A 1 83 ? 5.629 -5.127 -9.522 1.00 90.38 83 LYS A CA 1
ATOM 654 C C . LYS A 1 83 ? 5.346 -4.103 -10.612 1.00 90.38 83 LYS A C 1
ATOM 656 O O . LYS A 1 83 ? 4.230 -3.612 -10.701 1.00 90.38 83 LYS A O 1
ATOM 661 N N . GLY A 1 84 ? 6.328 -3.822 -11.459 1.00 90.12 84 GLY A N 1
ATOM 662 C CA . GLY A 1 84 ? 6.177 -2.955 -12.627 1.00 90.12 84 GLY A CA 1
ATOM 663 C C . GLY A 1 84 ? 7.166 -3.331 -13.723 1.00 90.12 84 GLY A C 1
ATOM 664 O O . GLY A 1 84 ? 8.217 -3.909 -13.448 1.00 90.12 84 GLY A O 1
ATOM 665 N N . TYR A 1 85 ? 6.832 -3.037 -14.971 1.00 87.81 85 TYR A N 1
ATOM 666 C CA . TYR A 1 85 ? 7.670 -3.342 -16.127 1.00 87.81 85 TYR A CA 1
ATOM 667 C C . TYR A 1 85 ? 8.533 -2.137 -16.506 1.00 87.81 85 TYR A C 1
ATOM 669 O O . TYR A 1 85 ? 8.014 -1.044 -16.726 1.00 87.81 85 TYR A O 1
ATOM 677 N N . SER A 1 86 ? 9.850 -2.334 -16.583 1.00 87.12 86 SER A N 1
ATOM 678 C CA . SER A 1 86 ? 10.815 -1.317 -16.999 1.00 87.12 86 SER A CA 1
ATOM 679 C C . SER A 1 86 ? 11.028 -1.400 -18.503 1.00 87.12 86 SER A C 1
ATOM 681 O O . SER A 1 86 ? 11.716 -2.300 -18.976 1.00 87.12 86 SER A O 1
ATOM 683 N N . ARG A 1 87 ? 10.510 -0.425 -19.261 1.00 85.25 87 ARG A N 1
ATOM 684 C CA . ARG A 1 87 ? 10.795 -0.334 -20.708 1.00 85.25 87 ARG A CA 1
ATOM 685 C C . ARG A 1 87 ? 12.273 -0.111 -21.010 1.00 85.25 87 ARG A C 1
ATOM 687 O O . ARG A 1 87 ? 12.753 -0.520 -22.057 1.00 85.25 87 ARG A O 1
ATOM 694 N N . ARG A 1 88 ? 12.987 0.569 -20.109 1.00 87.06 88 ARG A N 1
ATOM 695 C CA . ARG A 1 88 ? 14.417 0.853 -20.274 1.00 87.06 88 ARG A CA 1
ATOM 696 C C . ARG A 1 88 ? 15.256 -0.417 -20.178 1.00 87.06 88 ARG A C 1
ATOM 698 O O . ARG A 1 88 ? 16.222 -0.556 -20.916 1.00 87.06 88 ARG A O 1
ATOM 705 N N . ASP A 1 89 ? 14.900 -1.293 -19.244 1.00 87.00 89 ASP A N 1
ATOM 706 C CA . ASP A 1 89 ? 15.681 -2.492 -18.934 1.00 87.00 89 ASP A CA 1
ATOM 707 C C . ASP A 1 89 ? 15.094 -3.756 -19.589 1.00 87.00 89 ASP A C 1
ATOM 709 O O . ASP A 1 89 ? 15.639 -4.833 -19.381 1.00 87.00 89 ASP A O 1
ATOM 713 N N . ASP A 1 90 ? 13.989 -3.613 -20.336 1.00 90.75 90 ASP A N 1
ATOM 714 C CA . ASP A 1 90 ? 13.191 -4.692 -20.940 1.00 90.75 90 ASP A CA 1
ATOM 715 C C . ASP A 1 90 ? 12.898 -5.846 -19.963 1.00 90.75 90 ASP A C 1
ATOM 717 O O . ASP A 1 90 ? 13.076 -7.025 -20.258 1.00 90.75 90 ASP A O 1
ATOM 721 N N . ASP A 1 91 ? 12.500 -5.497 -18.736 1.00 91.81 91 ASP A N 1
ATOM 722 C CA . ASP A 1 91 ? 12.389 -6.471 -17.651 1.00 91.81 91 ASP A CA 1
ATOM 723 C C . ASP A 1 91 ? 11.368 -6.052 -16.586 1.00 91.81 91 ASP A C 1
ATOM 725 O O . ASP A 1 91 ? 11.102 -4.867 -16.355 1.00 91.81 91 ASP A O 1
ATOM 729 N N . TRP A 1 92 ? 10.807 -7.041 -15.892 1.00 90.06 92 TRP A N 1
ATOM 730 C CA . TRP A 1 92 ? 9.933 -6.833 -14.746 1.00 90.06 92 TRP A CA 1
ATOM 731 C C . TRP A 1 92 ? 10.749 -6.575 -13.484 1.00 90.06 92 TRP A C 1
ATOM 733 O O . TRP A 1 92 ? 11.585 -7.377 -13.078 1.00 90.06 92 TRP A O 1
ATOM 743 N N . LYS A 1 93 ? 10.447 -5.475 -12.799 1.00 87.38 93 LYS A N 1
ATOM 744 C CA . LYS A 1 93 ? 10.996 -5.164 -11.479 1.00 87.38 93 LYS A CA 1
ATOM 745 C C . LYS A 1 93 ? 9.961 -5.491 -10.413 1.00 87.38 93 LYS A C 1
ATOM 747 O O . LYS A 1 93 ? 8.777 -5.197 -10.581 1.00 87.38 93 LYS A O 1
ATOM 752 N N . MET A 1 94 ? 10.411 -6.111 -9.327 1.00 90.19 94 MET A N 1
ATOM 753 C CA . MET A 1 94 ? 9.571 -6.510 -8.203 1.00 90.19 94 MET A CA 1
ATOM 754 C C . MET A 1 94 ? 10.265 -6.185 -6.888 1.00 90.19 94 MET A C 1
ATOM 756 O O . MET A 1 94 ? 11.459 -6.441 -6.747 1.00 90.19 94 MET A O 1
ATOM 760 N N . VAL A 1 95 ? 9.502 -5.673 -5.927 1.00 89.31 95 VAL A N 1
ATOM 761 C CA . VAL A 1 95 ? 9.943 -5.494 -4.546 1.00 89.31 95 VAL A CA 1
ATOM 762 C C . VAL A 1 95 ? 8.881 -6.026 -3.588 1.00 89.31 95 VAL A C 1
ATOM 764 O O . VAL A 1 95 ? 7.689 -5.767 -3.759 1.00 89.31 95 VAL A O 1
ATOM 767 N N . GLU A 1 96 ? 9.324 -6.776 -2.584 1.00 93.94 96 GLU A N 1
ATOM 768 C CA . GLU A 1 96 ? 8.486 -7.268 -1.494 1.00 93.94 96 GLU A CA 1
ATOM 769 C C . GLU A 1 96 ? 8.736 -6.438 -0.236 1.00 93.94 96 GLU A C 1
ATOM 771 O O . GLU A 1 96 ? 9.868 -6.079 0.086 1.00 93.94 96 GLU A O 1
ATOM 776 N N . GLY A 1 97 ? 7.660 -6.116 0.466 1.00 93.19 97 GLY A N 1
ATOM 777 C CA . GLY A 1 97 ? 7.683 -5.410 1.729 1.00 93.19 97 GLY A CA 1
ATOM 778 C C . GLY A 1 97 ? 6.621 -5.933 2.678 1.00 93.19 97 GLY A C 1
ATOM 779 O O . GLY A 1 97 ? 5.863 -6.857 2.384 1.00 93.19 97 GLY A O 1
ATOM 780 N N . LYS A 1 98 ? 6.565 -5.305 3.844 1.00 95.25 98 LYS A N 1
ATOM 781 C CA . LYS A 1 98 ? 5.610 -5.616 4.903 1.00 95.25 98 LYS A CA 1
ATOM 782 C C . LYS A 1 98 ? 4.925 -4.356 5.392 1.00 95.25 98 LYS A C 1
ATOM 784 O O . LYS A 1 98 ? 5.566 -3.312 5.526 1.00 95.25 98 LYS A O 1
ATOM 789 N N . ALA A 1 99 ? 3.643 -4.478 5.693 1.00 96.12 99 ALA A N 1
ATOM 790 C CA . ALA A 1 99 ? 2.836 -3.437 6.288 1.00 96.12 99 ALA A CA 1
ATOM 791 C C . ALA A 1 99 ? 2.247 -3.900 7.620 1.00 96.12 99 ALA A C 1
ATOM 793 O O . ALA A 1 99 ? 1.946 -5.078 7.803 1.00 96.12 99 ALA A O 1
ATOM 794 N N . TYR A 1 100 ? 2.074 -2.955 8.535 1.00 95.62 100 TYR A N 1
ATOM 795 C CA . TYR A 1 100 ? 1.380 -3.160 9.804 1.00 95.62 100 TYR A CA 1
ATOM 796 C C . TYR A 1 100 ? 0.466 -1.970 10.065 1.00 95.62 100 TYR A C 1
ATOM 798 O O . TYR A 1 100 ? 0.802 -0.850 9.672 1.00 95.62 100 TYR A O 1
ATOM 806 N N . PHE A 1 101 ? -0.645 -2.184 10.763 1.00 95.88 101 PHE A N 1
ATOM 807 C CA . PHE A 1 101 ? -1.458 -1.078 11.258 1.00 95.88 101 PHE A CA 1
ATOM 808 C C . PHE A 1 101 ? -0.663 -0.211 12.236 1.00 95.88 101 PHE A C 1
ATOM 810 O O . PHE A 1 101 ? 0.224 -0.681 12.959 1.00 95.88 101 PHE A O 1
ATOM 817 N N . VAL A 1 102 ? -0.936 1.092 12.207 1.00 93.50 102 VAL A N 1
ATOM 818 C CA . VAL A 1 102 ? -0.319 2.057 13.127 1.00 93.50 102 VAL A CA 1
ATOM 819 C C . VAL A 1 102 ? -1.090 2.122 14.441 1.00 93.50 102 VAL A C 1
ATOM 821 O O . VAL A 1 102 ? -0.477 2.298 15.494 1.00 93.50 102 VAL A O 1
ATOM 824 N N . SER A 1 103 ? -2.411 1.965 14.373 1.00 87.75 103 SER A N 1
ATOM 825 C CA . SER A 1 103 ? -3.323 1.989 15.513 1.00 87.75 103 SER A CA 1
ATOM 826 C C . SER A 1 103 ? -4.337 0.839 15.428 1.00 87.75 103 SER A C 1
ATOM 828 O O . SER A 1 103 ? -3.949 -0.312 15.592 1.00 87.75 103 SER A O 1
ATOM 830 N N . ASP A 1 104 ? -5.612 1.145 15.202 1.00 93.94 104 ASP A N 1
ATOM 831 C CA . ASP A 1 104 ? -6.714 0.185 15.101 1.00 93.94 104 ASP A CA 1
ATOM 832 C C . ASP A 1 104 ? -6.779 -0.404 13.679 1.00 93.94 104 ASP A C 1
ATOM 834 O O . ASP A 1 104 ? -6.556 0.306 12.697 1.00 93.94 104 ASP A O 1
ATOM 838 N N . GLU A 1 105 ? -7.092 -1.695 13.566 1.00 94.69 105 GLU A N 1
ATOM 839 C CA . GLU A 1 105 ? -7.228 -2.415 12.292 1.00 94.69 105 GLU A CA 1
ATOM 840 C C . GLU A 1 105 ? -8.430 -1.935 11.462 1.00 94.69 105 GLU A C 1
ATOM 842 O O . GLU A 1 105 ? -8.448 -2.098 10.242 1.00 94.69 105 GLU A O 1
ATOM 847 N N . ASN A 1 106 ? -9.413 -1.285 12.097 1.00 96.19 106 ASN A N 1
ATOM 848 C CA . ASN A 1 106 ? -10.531 -0.641 11.405 1.00 96.19 106 ASN A CA 1
ATOM 849 C C . ASN A 1 106 ? -10.183 0.749 10.837 1.00 96.19 106 ASN A C 1
ATOM 851 O O . ASN A 1 106 ? -11.029 1.363 10.177 1.00 96.19 106 ASN A O 1
ATOM 855 N N . VAL A 1 107 ? -8.970 1.258 11.081 1.00 97.00 107 VAL A N 1
ATOM 856 C CA . VAL A 1 107 ? -8.472 2.521 10.530 1.00 97.00 107 VAL A CA 1
ATOM 857 C C . VAL A 1 107 ? -7.471 2.208 9.427 1.00 97.00 107 VAL A C 1
ATOM 859 O O . VAL A 1 107 ? -6.458 1.551 9.649 1.00 97.00 107 VAL A O 1
ATOM 862 N N . ALA A 1 108 ? -7.702 2.741 8.229 1.00 96.38 108 ALA A N 1
ATOM 863 C CA . ALA A 1 108 ? -6.859 2.518 7.057 1.00 96.38 108 ALA A CA 1
ATOM 864 C C . ALA A 1 108 ? -5.542 3.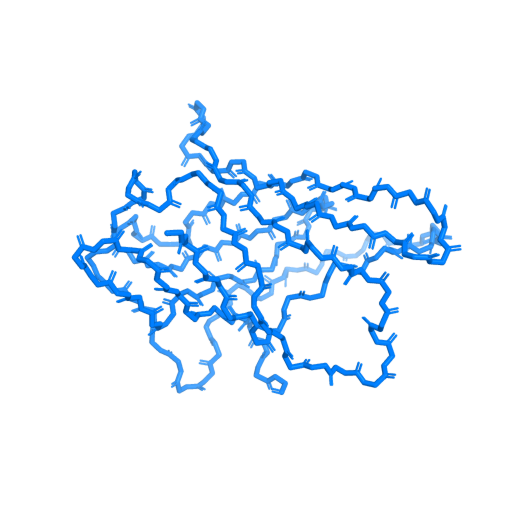330 7.086 1.00 96.38 108 ALA A C 1
ATOM 866 O O . ALA A 1 108 ? -5.183 4.030 6.133 1.00 96.38 108 ALA A O 1
ATOM 867 N N . HIS A 1 109 ? -4.823 3.253 8.208 1.00 95.81 109 HIS A N 1
ATOM 868 C CA . HIS A 1 109 ? -3.514 3.851 8.433 1.00 95.81 109 HIS A CA 1
ATOM 869 C C . HIS A 1 109 ? -2.501 2.758 8.767 1.00 95.81 109 HIS A C 1
ATOM 871 O O . HIS A 1 109 ? -2.475 2.195 9.864 1.00 95.81 109 HIS A O 1
ATOM 877 N N . LEU A 1 110 ? -1.642 2.479 7.794 1.00 95.94 110 LEU A N 1
ATOM 878 C CA . LEU A 1 110 ? -0.594 1.480 7.884 1.00 95.94 110 LEU A CA 1
ATOM 879 C C . LEU A 1 110 ? 0.786 2.133 7.827 1.00 95.94 110 LEU A C 1
ATOM 881 O O . LEU A 1 110 ? 0.970 3.271 7.392 1.00 95.94 110 LEU A O 1
ATOM 885 N N . LYS A 1 111 ? 1.783 1.368 8.254 1.00 93.50 111 LYS A N 1
ATOM 886 C CA . LYS A 1 111 ? 3.199 1.653 8.055 1.00 93.50 111 LYS A CA 1
ATOM 887 C C . LYS A 1 111 ? 3.805 0.557 7.196 1.00 93.50 111 LYS A C 1
ATOM 889 O O . LYS A 1 111 ? 3.659 -0.613 7.532 1.00 93.50 111 LYS A O 1
ATOM 894 N N . VAL A 1 112 ? 4.483 0.921 6.112 1.00 92.81 112 VAL A N 1
ATOM 895 C CA . VAL A 1 112 ? 5.029 -0.016 5.114 1.00 92.81 112 VAL A CA 1
ATOM 896 C C . VAL A 1 112 ? 6.551 0.067 5.086 1.00 92.81 112 VAL A C 1
ATOM 898 O O . VAL A 1 112 ? 7.116 1.155 5.170 1.00 92.81 112 VAL A O 1
ATOM 901 N N . SER A 1 113 ? 7.221 -1.074 4.948 1.00 89.69 113 SER A N 1
ATOM 902 C CA . SER A 1 113 ? 8.676 -1.180 4.810 1.00 89.69 113 SER A CA 1
ATOM 903 C C . SER A 1 113 ? 9.042 -2.200 3.731 1.00 89.69 113 SER A C 1
ATOM 905 O O . SER A 1 113 ? 8.630 -3.354 3.830 1.00 89.69 113 SER A O 1
ATOM 907 N N . PHE A 1 114 ? 9.828 -1.796 2.727 1.00 85.31 114 PHE A N 1
ATOM 908 C CA . PHE A 1 114 ? 10.417 -2.705 1.719 1.00 85.31 114 PHE A CA 1
ATOM 909 C C . PHE A 1 114 ? 11.871 -3.064 2.020 1.00 85.31 114 PHE A C 1
ATOM 911 O O . PHE A 1 114 ? 12.349 -4.132 1.659 1.00 85.31 114 PHE A O 1
ATOM 918 N N . PHE A 1 115 ? 12.580 -2.177 2.715 1.00 80.62 115 PHE A N 1
ATOM 919 C CA . PHE A 1 115 ? 13.973 -2.353 3.097 1.00 80.62 115 PHE A CA 1
ATOM 920 C C . PHE A 1 115 ? 14.090 -1.847 4.539 1.00 80.62 115 PHE A C 1
ATOM 922 O O . PHE A 1 115 ? 13.799 -0.680 4.809 1.00 80.62 115 PHE A O 1
ATOM 929 N N . GLY A 1 116 ? 14.404 -2.732 5.493 1.00 69.00 116 GLY A N 1
ATOM 930 C CA . GLY A 1 116 ? 14.411 -2.383 6.924 1.00 69.00 116 GLY A CA 1
ATOM 931 C C . GLY A 1 116 ? 15.420 -1.274 7.276 1.00 69.00 116 GLY A C 1
ATOM 932 O O . GLY A 1 116 ? 16.219 -0.891 6.429 1.00 69.00 116 GLY A O 1
ATOM 933 N N . PRO A 1 117 ? 15.457 -0.753 8.516 1.00 75.12 117 PRO A N 1
ATOM 934 C CA . PRO A 1 117 ? 14.423 -0.709 9.554 1.00 75.12 117 PRO A CA 1
ATOM 935 C C . PRO A 1 117 ? 13.459 0.489 9.381 1.00 75.12 117 PRO A C 1
ATOM 937 O O . PRO A 1 117 ? 12.873 0.955 10.358 1.00 75.12 117 PRO A O 1
ATOM 940 N N . PHE A 1 118 ? 13.314 1.031 8.167 1.00 81.38 118 PHE A N 1
ATOM 941 C CA . PHE A 1 118 ? 12.526 2.240 7.927 1.00 81.38 118 PHE A CA 1
ATOM 942 C C . PHE A 1 118 ? 11.103 1.912 7.492 1.00 81.38 118 PHE A C 1
ATOM 944 O O . PHE A 1 118 ? 10.886 1.054 6.635 1.00 81.38 118 PHE A O 1
ATOM 951 N N . TYR A 1 119 ? 10.142 2.626 8.073 1.00 86.25 119 TYR A N 1
ATOM 952 C CA . TYR A 1 119 ? 8.736 2.538 7.707 1.00 86.25 119 TYR A CA 1
ATOM 953 C C . TYR A 1 119 ? 8.251 3.880 7.163 1.00 86.25 119 TYR A C 1
ATOM 955 O O . TYR A 1 119 ? 8.497 4.926 7.767 1.00 86.25 119 TYR A O 1
ATOM 963 N N . GLY A 1 120 ? 7.541 3.834 6.039 1.00 87.88 120 GLY A N 1
ATOM 964 C CA . GLY A 1 120 ? 6.770 4.947 5.500 1.00 87.88 120 GLY A CA 1
ATOM 965 C C . GLY A 1 120 ? 5.303 4.846 5.910 1.00 87.88 120 GLY A C 1
ATOM 966 O O . GLY A 1 120 ? 4.774 3.747 6.063 1.00 87.88 120 GLY A O 1
ATOM 967 N N . SER A 1 121 ? 4.646 5.991 6.089 1.00 91.06 121 SER A N 1
ATOM 968 C CA . SER A 1 121 ? 3.196 6.055 6.309 1.00 91.06 121 SER A CA 1
ATOM 969 C C . SER A 1 121 ? 2.452 5.686 5.021 1.00 91.06 121 SER A C 1
ATOM 971 O O . SER A 1 121 ? 2.857 6.118 3.942 1.00 91.06 121 SER A O 1
ATOM 973 N N . TYR A 1 122 ? 1.383 4.907 5.144 1.00 92.75 122 TYR A N 1
ATOM 974 C CA . TYR A 1 122 ? 0.479 4.508 4.069 1.00 92.75 122 TYR A CA 1
ATOM 975 C C . TYR A 1 122 ? -0.950 4.747 4.557 1.00 92.75 122 TYR A C 1
ATOM 977 O O . TYR A 1 122 ? -1.435 4.066 5.462 1.00 92.75 122 TYR A O 1
ATOM 985 N N . VAL A 1 123 ? -1.596 5.770 4.010 1.00 94.56 123 VAL A N 1
ATOM 986 C CA . VAL A 1 123 ? -2.899 6.256 4.467 1.00 94.56 123 VAL A CA 1
ATOM 987 C C . VAL A 1 123 ? -3.889 6.161 3.324 1.00 94.56 123 VAL A C 1
ATOM 989 O O . VAL A 1 123 ? -3.755 6.887 2.339 1.00 94.56 123 VAL A O 1
ATOM 992 N N . ILE A 1 124 ? -4.898 5.306 3.474 1.00 95.31 124 ILE A N 1
ATOM 993 C CA . ILE A 1 124 ? -6.048 5.270 2.569 1.00 95.31 124 ILE A CA 1
ATOM 994 C C . ILE A 1 124 ? -7.048 6.300 3.082 1.00 95.31 124 ILE A C 1
ATOM 996 O O . ILE A 1 124 ? -7.606 6.144 4.169 1.00 95.31 124 ILE A O 1
ATOM 1000 N N . PHE A 1 125 ? -7.243 7.375 2.326 1.00 94.69 125 PHE A N 1
ATOM 1001 C CA . PHE A 1 125 ? -8.102 8.492 2.736 1.00 94.69 125 PHE A CA 1
ATOM 1002 C C . PHE A 1 125 ? -9.400 8.581 1.929 1.00 94.69 125 PHE A C 1
ATOM 1004 O O . PHE A 1 125 ? -10.334 9.263 2.338 1.00 94.69 125 PHE A O 1
ATOM 1011 N N . GLU A 1 126 ? -9.482 7.851 0.819 1.00 95.25 126 GLU A N 1
ATOM 1012 C CA . GLU A 1 126 ? -10.719 7.618 0.084 1.00 95.25 126 GLU A CA 1
ATOM 1013 C C . GLU A 1 126 ? -10.757 6.162 -0.383 1.00 95.25 126 GLU A C 1
ATOM 1015 O O . GLU A 1 126 ? -9.758 5.632 -0.872 1.00 95.25 126 GLU A O 1
ATOM 1020 N N . LEU A 1 127 ? -11.904 5.509 -0.206 1.00 97.06 127 LEU A N 1
ATOM 1021 C CA . LEU A 1 127 ? -12.122 4.108 -0.552 1.00 97.06 127 LEU A CA 1
ATOM 1022 C C . LEU A 1 127 ? -13.594 3.902 -0.898 1.00 97.06 127 LEU A C 1
ATOM 1024 O O . LEU A 1 127 ? -14.480 4.296 -0.136 1.00 97.06 127 LEU A O 1
ATOM 1028 N N . GLU A 1 128 ? -13.854 3.259 -2.030 1.00 96.06 128 GLU A N 1
ATOM 1029 C CA . GLU A 1 128 ? -15.203 2.826 -2.382 1.00 96.06 128 GLU A CA 1
ATOM 1030 C C . GLU A 1 128 ? -15.654 1.712 -1.425 1.00 96.06 128 GLU A C 1
ATOM 1032 O O . GLU A 1 128 ? -15.027 0.663 -1.337 1.00 96.06 128 GLU A O 1
ATOM 1037 N N . GL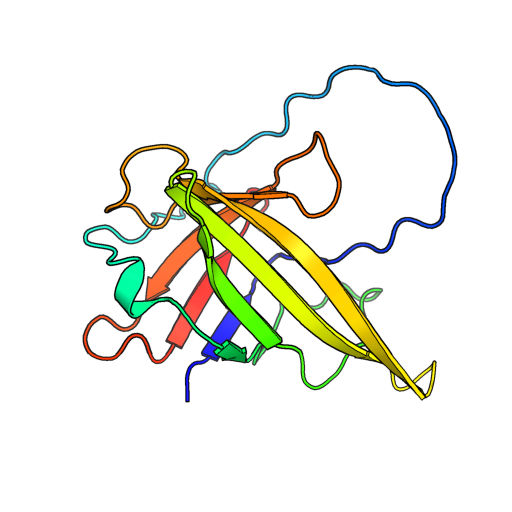N A 1 129 ? -16.733 1.939 -0.677 1.00 91.19 129 GLN A N 1
ATOM 1038 C CA . GLN A 1 129 ? -17.059 1.118 0.495 1.00 91.19 129 GLN A CA 1
ATOM 1039 C C . GLN A 1 129 ? -17.802 -0.193 0.183 1.00 91.19 129 GLN A C 1
ATOM 1041 O O . GLN A 1 129 ? -17.818 -1.093 1.027 1.00 91.19 129 GLN A O 1
ATOM 1046 N N . LYS A 1 130 ? -18.430 -0.358 -0.991 1.00 91.25 130 LYS A N 1
ATOM 1047 C CA . LYS A 1 130 ? -19.238 -1.555 -1.310 1.00 91.25 130 LYS A CA 1
ATOM 1048 C C . LYS A 1 130 ? -18.430 -2.681 -1.947 1.00 91.25 130 LYS A C 1
ATOM 1050 O O . LYS A 1 130 ? -18.623 -3.843 -1.599 1.00 91.25 130 LYS A O 1
ATOM 1055 N N . GLY A 1 131 ? -17.539 -2.356 -2.866 1.00 92.88 131 GLY A N 1
ATOM 1056 C CA . GLY A 1 131 ? -16.719 -3.287 -3.639 1.00 92.88 131 GLY A CA 1
ATOM 1057 C C . GLY A 1 131 ? -15.222 -3.147 -3.383 1.00 92.88 131 GLY A C 1
ATOM 1058 O O . GLY A 1 131 ? -14.486 -4.088 -3.676 1.00 92.88 131 GLY A O 1
ATOM 1059 N N . TYR A 1 132 ? -14.773 -2.024 -2.802 1.00 96.69 132 TYR A N 1
ATOM 1060 C CA . TYR A 1 132 ? -13.351 -1.688 -2.666 1.00 96.69 132 TYR A CA 1
ATOM 1061 C C . TYR A 1 132 ? -12.687 -1.690 -4.055 1.00 96.69 132 TYR A C 1
ATOM 1063 O O . TYR A 1 132 ? -11.615 -2.261 -4.266 1.00 96.69 132 TYR A O 1
ATOM 1071 N N . ASP A 1 133 ? -13.376 -1.097 -5.033 1.00 95.81 133 ASP A N 1
ATOM 1072 C CA . ASP A 1 133 ? -12.952 -1.074 -6.436 1.00 95.81 133 ASP A CA 1
ATOM 1073 C C . ASP A 1 133 ? -11.939 0.034 -6.741 1.00 95.81 133 ASP A C 1
ATOM 1075 O O . ASP A 1 133 ? -11.151 -0.086 -7.684 1.00 95.81 133 ASP A O 1
ATOM 1079 N N . TYR A 1 134 ? -11.932 1.111 -5.957 1.00 96.38 134 TYR A N 1
ATOM 1080 C CA . TYR A 1 134 ? -10.917 2.148 -6.064 1.00 96.38 134 TYR A CA 1
ATOM 1081 C C . TYR A 1 134 ? -10.521 2.702 -4.699 1.00 96.38 134 TYR A C 1
ATOM 1083 O O . TYR A 1 134 ? -11.330 2.725 -3.770 1.00 96.38 134 TYR A O 1
ATOM 1091 N N . ALA A 1 135 ? -9.276 3.160 -4.605 1.00 95.62 135 ALA A N 1
ATOM 1092 C CA . ALA A 1 135 ? -8.707 3.759 -3.411 1.00 95.62 135 ALA A CA 1
ATOM 1093 C C . ALA A 1 135 ? -7.793 4.933 -3.774 1.00 95.62 135 ALA A C 1
ATOM 1095 O O . ALA A 1 135 ? -7.083 4.890 -4.783 1.00 95.62 135 ALA A O 1
ATOM 1096 N N . PHE A 1 136 ? -7.779 5.950 -2.917 1.00 94.38 136 PHE A N 1
ATOM 1097 C CA . PHE A 1 136 ? -6.771 6.999 -2.934 1.00 94.38 136 PHE A CA 1
ATOM 1098 C C . PHE A 1 136 ? -5.883 6.857 -1.711 1.00 94.38 136 PHE A C 1
ATOM 1100 O O . PHE A 1 136 ? -6.360 6.749 -0.575 1.00 94.38 136 PHE A O 1
ATOM 1107 N N . VAL A 1 137 ? -4.581 6.871 -1.965 1.00 92.44 137 VAL A N 1
ATOM 1108 C CA . VAL A 1 137 ? -3.565 6.611 -0.957 1.00 92.44 137 VAL A CA 1
ATOM 1109 C C . VAL A 1 137 ? -2.536 7.727 -0.945 1.00 92.44 137 VAL A C 1
ATOM 1111 O O . VAL A 1 137 ? -2.196 8.310 -1.973 1.00 92.44 137 VAL A O 1
ATOM 1114 N N . THR A 1 138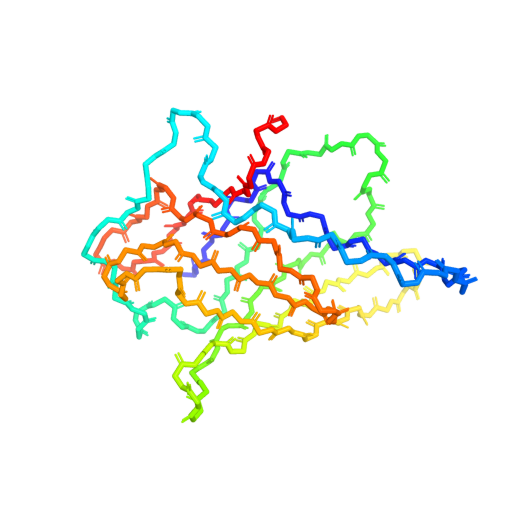 ? -2.061 8.061 0.250 1.00 88.81 138 THR A N 1
ATOM 1115 C CA . THR A 1 138 ? -0.991 9.035 0.448 1.00 88.81 138 THR A CA 1
ATOM 1116 C C . THR A 1 138 ? -0.034 8.597 1.552 1.00 88.81 138 THR A C 1
ATOM 1118 O O . THR A 1 138 ? -0.334 7.703 2.345 1.00 88.81 138 THR A O 1
ATOM 1121 N N . SER A 1 139 ? 1.123 9.253 1.615 1.00 84.06 139 SER A N 1
ATOM 1122 C CA . SER A 1 139 ? 2.129 9.049 2.655 1.00 84.06 139 SER A CA 1
ATOM 1123 C C . SER A 1 139 ? 2.167 10.219 3.649 1.00 84.06 139 SER A C 1
ATOM 1125 O O . SER A 1 139 ? 1.248 11.035 3.724 1.00 84.06 139 SER A O 1
ATOM 1127 N N . HIS A 1 140 ? 3.225 10.300 4.464 1.00 69.56 140 HIS A N 1
ATOM 1128 C CA . HIS A 1 140 ? 3.378 11.346 5.480 1.00 69.56 140 HIS A CA 1
ATOM 1129 C C . HIS A 1 140 ? 3.607 12.746 4.880 1.00 69.56 140 HIS A C 1
ATOM 1131 O O . HIS A 1 140 ? 3.292 13.753 5.516 1.00 69.56 140 HIS A O 1
ATOM 1137 N N . LYS A 1 141 ? 4.152 12.829 3.660 1.00 58.50 141 LYS A N 1
ATOM 1138 C CA . LYS A 1 141 ? 4.331 14.100 2.952 1.00 58.50 141 LYS A CA 1
ATOM 1139 C C . LYS A 1 141 ? 3.238 14.249 1.908 1.00 58.50 141 LYS A C 1
ATOM 1141 O O . LYS A 1 141 ? 3.073 13.380 1.066 1.00 58.50 141 LYS A O 1
ATOM 1146 N N . LYS A 1 142 ? 2.537 15.377 1.963 1.00 44.09 142 LYS A N 1
ATOM 1147 C CA . LYS A 1 142 ? 1.755 15.907 0.850 1.00 44.09 142 LYS A CA 1
ATOM 1148 C C . LYS A 1 142 ? 2.767 16.573 -0.086 1.00 44.09 142 LYS A C 1
ATOM 1150 O O . LYS A 1 142 ? 3.200 17.680 0.230 1.00 44.09 142 LYS A O 1
ATOM 1155 N N . SER A 1 143 ? 3.274 15.863 -1.095 1.00 39.44 143 SER A N 1
ATOM 1156 C CA . SER A 1 143 ? 3.980 16.544 -2.191 1.00 39.44 143 SER A CA 1
ATOM 1157 C C . SER A 1 143 ? 2.991 17.172 -3.162 1.00 39.44 143 SER A C 1
ATOM 1159 O O . SER A 1 143 ? 1.844 16.669 -3.238 1.00 39.44 143 SER A O 1
#

Foldseek 3Di:
DAEEAEAADAPDPDPDDDDDDDDDAAPQDAAPPFFFAFQDDVVLVAAKYWYPYYPDDPPRDFWDRWMWGWDADPVRKIKIKIWTAGPVVRDIDIFIKIKDAPDDPRTQWIWIDRDPDDTWIWGFRDADDPRRRYTYIYTHDRD

Secondary structure (DSSP, 8-state):
-EEEEESS--------------------PPPTT----BS--HHHH-EEEEEEEE---TT---EEEEEEEEEE-TTS-EEEEEEEEETTTTEEEEEEEEEEESS-TTB-EEEEESSTT--EEEEEEEE-TTT--EEEEE-SS--

Radius of gyration: 15.17 Å; chains: 1; bounding box: 46×33×36 Å